Protein AF-A0A3P6B8X6-F1 (afdb_monomer)

Sequence (96 aa):
MIELETPTAIAFNPYGGMMAKISSTATPFPYRAGNLCKIQYDTDWGEDSLTKRYMKLTRKLYRFITPFVSKNPRQSFFNYRDIELRTNFSQNQELC

Secondary structure (DSSP, 8-state):
----S--SEEEEEE--HHHHHS-TTSSS----TT--EEEEEE---S-GGGHHHHHHHHHHHHHHTGGGS--SS----TTS--GGG-----S-----

InterPro domains:
  IPR016169 FAD-binding, type PCMH, subdomain 2 [G3DSA:3.30.465.10] (73-90)

Mean predicted aligned error: 7.19 Å

Nearest PDB structures (foldseek):
  4ud8-assembly1_A  TM=9.196E-01  e=3.407E-06  Arabidopsis thaliana
  2bl5-assembly1_A  TM=3.067E-01  e=1.304E+00  Xenopus laevis
  6ea7-assembly1_F  TM=2.864E-01  e=7.501E+00  Ebola virus
  5fhc-assembly1_J  TM=2.479E-01  e=7.501E+00  Ebola virus - Mayinga, Zaire, 1976
  3csy-assembly1_L  TM=1.946E-01  e=9.818E+00  Ebola virus - Mayinga, Zaire, 1976

Organism: Brassica campestris (NCBI:txid3711)

Structure (mmCIF, N/CA/C/O backbone):
data_AF-A0A3P6B8X6-F1
#
_entry.id   AF-A0A3P6B8X6-F1
#
loop_
_atom_site.group_PDB
_atom_site.id
_atom_site.type_symbol
_atom_site.label_atom_id
_atom_site.label_alt_id
_atom_site.label_comp_id
_atom_site.label_asym_id
_atom_site.label_entity_id
_atom_site.label_seq_id
_atom_site.pdbx_PDB_ins_code
_atom_site.Cartn_x
_atom_site.Cartn_y
_atom_site.Cartn_z
_atom_site.occupancy
_atom_site.B_iso_or_equiv
_atom_site.auth_seq_id
_atom_site.auth_comp_id
_atom_site.auth_asym_id
_atom_site.auth_atom_id
_atom_site.pdbx_PDB_model_num
ATOM 1 N N . MET A 1 1 ? -8.728 -1.500 -20.565 1.00 38.88 1 MET A N 1
ATOM 2 C CA . MET A 1 1 ? -7.758 -2.522 -20.128 1.00 38.88 1 MET A CA 1
ATOM 3 C C . MET A 1 1 ? -6.406 -1.836 -20.050 1.00 38.88 1 MET A C 1
ATOM 5 O O . MET A 1 1 ? -6.022 -1.209 -21.027 1.00 38.88 1 MET A O 1
ATOM 9 N N . ILE A 1 2 ? -5.764 -1.804 -18.882 1.00 46.12 2 ILE A N 1
ATOM 10 C CA . ILE A 1 2 ? -4.398 -1.287 -18.774 1.00 46.12 2 ILE A CA 1
ATOM 11 C C . ILE A 1 2 ? -3.486 -2.507 -18.809 1.00 46.12 2 ILE A C 1
ATOM 13 O O . ILE A 1 2 ? -3.439 -3.254 -17.839 1.00 46.12 2 ILE A O 1
ATOM 17 N N . GLU A 1 3 ? -2.787 -2.702 -19.921 1.00 53.41 3 GLU A N 1
ATOM 18 C CA . GLU A 1 3 ? -1.640 -3.603 -19.975 1.00 53.41 3 GLU A CA 1
ATOM 19 C C . GLU A 1 3 ? -0.473 -2.883 -19.298 1.00 53.41 3 GLU A C 1
ATOM 21 O O . GLU A 1 3 ? 0.085 -1.915 -19.820 1.00 53.41 3 GLU A O 1
ATOM 26 N N . LEU A 1 4 ? -0.182 -3.268 -18.060 1.00 57.47 4 LEU A N 1
ATOM 27 C CA . LEU A 1 4 ? 1.047 -2.879 -17.389 1.00 57.47 4 LEU A CA 1
ATOM 28 C C . LEU A 1 4 ? 1.963 -4.101 -17.393 1.00 57.47 4 LEU A C 1
ATOM 30 O O . LEU A 1 4 ? 1.568 -5.163 -16.928 1.00 57.47 4 LEU A O 1
ATOM 34 N N . GLU A 1 5 ? 3.215 -3.922 -17.801 1.00 66.38 5 GLU A N 1
ATOM 35 C CA . GLU A 1 5 ? 4.310 -4.880 -17.557 1.00 66.38 5 GLU A CA 1
ATOM 36 C C . GLU A 1 5 ? 4.729 -4.910 -16.063 1.00 66.38 5 GLU A C 1
ATOM 38 O O . GLU A 1 5 ? 5.827 -5.324 -15.714 1.00 66.38 5 GLU A O 1
ATOM 43 N N . THR A 1 6 ? 3.868 -4.407 -15.171 1.00 63.84 6 THR A N 1
ATOM 44 C CA . THR A 1 6 ? 4.051 -4.271 -13.721 1.00 63.84 6 THR A CA 1
ATOM 45 C C . THR A 1 6 ? 2.699 -4.386 -13.026 1.00 63.84 6 THR A C 1
ATOM 47 O O . THR A 1 6 ? 1.700 -3.910 -13.569 1.00 63.84 6 THR A O 1
ATOM 50 N N . PRO A 1 7 ? 2.638 -4.860 -11.782 1.00 68.69 7 PRO A N 1
ATOM 51 C CA . PRO A 1 7 ? 3.762 -5.184 -10.905 1.00 68.69 7 PRO A CA 1
ATOM 52 C C . PRO A 1 7 ? 4.228 -6.637 -11.082 1.00 68.69 7 PRO A C 1
ATOM 54 O O . PRO A 1 7 ? 3.462 -7.472 -11.557 1.00 68.69 7 PRO A O 1
ATOM 57 N N . THR A 1 8 ? 5.467 -6.932 -10.674 1.00 76.75 8 THR A N 1
ATOM 58 C CA . THR A 1 8 ? 6.021 -8.298 -10.594 1.00 76.75 8 THR A CA 1
ATOM 59 C C . THR A 1 8 ? 5.125 -9.189 -9.731 1.00 76.75 8 THR A C 1
ATOM 61 O O . THR A 1 8 ? 4.913 -10.356 -10.049 1.00 76.75 8 THR A O 1
ATOM 64 N N . ALA A 1 9 ? 4.531 -8.622 -8.673 1.00 82.75 9 ALA A N 1
ATOM 65 C CA . ALA A 1 9 ? 3.488 -9.273 -7.889 1.00 82.75 9 ALA A CA 1
ATOM 66 C C . ALA A 1 9 ? 2.466 -8.270 -7.323 1.00 82.75 9 ALA A C 1
ATOM 68 O O . ALA A 1 9 ? 2.814 -7.154 -6.925 1.00 82.75 9 ALA A O 1
ATOM 69 N N . ILE A 1 10 ? 1.198 -8.697 -7.226 1.00 90.38 10 ILE A N 1
ATOM 70 C CA . ILE A 1 10 ? 0.180 -8.062 -6.371 1.00 90.38 10 ILE A CA 1
ATOM 71 C C . ILE A 1 10 ? -0.211 -9.050 -5.282 1.00 90.38 10 ILE A C 1
ATOM 73 O O . ILE A 1 10 ? -0.799 -10.091 -5.570 1.00 90.3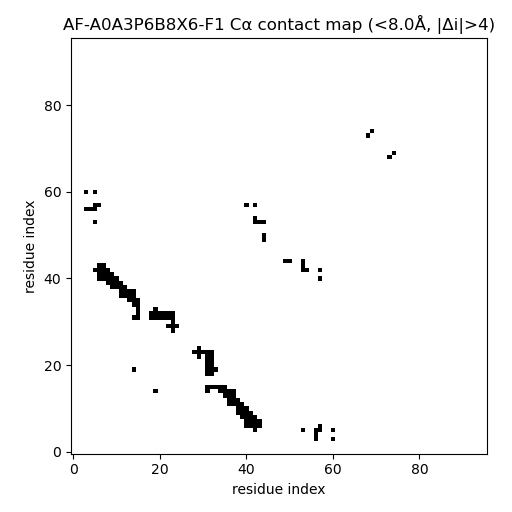8 10 ILE A O 1
ATOM 77 N N . ALA A 1 11 ? 0.074 -8.710 -4.028 1.00 92.94 11 ALA A N 1
ATOM 78 C CA . ALA A 1 11 ? -0.305 -9.526 -2.883 1.00 92.94 11 ALA A CA 1
ATOM 79 C C . ALA A 1 11 ? -1.498 -8.909 -2.146 1.00 92.94 11 ALA A C 1
ATOM 81 O O . ALA A 1 11 ? -1.437 -7.768 -1.678 1.00 92.94 11 ALA A O 1
ATOM 82 N N . PHE A 1 12 ? -2.561 -9.699 -1.989 1.00 95.12 12 PHE A N 1
ATOM 83 C CA . PHE A 1 12 ? -3.729 -9.370 -1.176 1.00 95.12 12 PHE A CA 1
ATOM 84 C C . PHE A 1 12 ? -3.660 -10.150 0.134 1.00 95.12 12 PHE A C 1
ATOM 86 O O . PHE A 1 12 ? -3.748 -11.374 0.145 1.00 95.12 12 PHE A O 1
ATOM 93 N N . ASN A 1 13 ? -3.510 -9.440 1.248 1.00 96.62 13 ASN A N 1
ATOM 94 C CA . ASN A 1 13 ? -3.469 -10.042 2.577 1.00 96.62 13 ASN A CA 1
ATOM 95 C C . ASN A 1 13 ? -4.799 -9.749 3.281 1.00 96.62 13 ASN A C 1
ATOM 97 O O . ASN A 1 13 ? -5.016 -8.585 3.640 1.00 96.62 13 ASN A O 1
ATOM 101 N N . PRO A 1 14 ? -5.700 -10.734 3.450 1.00 97.62 14 PRO A N 1
ATOM 102 C CA . PRO A 1 14 ? -7.019 -10.499 4.025 1.00 97.62 14 PRO A CA 1
ATOM 103 C C . PRO A 1 14 ? -6.920 -10.065 5.489 1.00 97.62 14 PRO A C 1
ATOM 105 O O . PRO A 1 14 ? -6.100 -10.565 6.259 1.00 97.62 14 PRO A O 1
ATOM 108 N N . TYR A 1 15 ? -7.752 -9.095 5.857 1.00 97.88 15 TYR A N 1
ATOM 109 C CA . TYR A 1 15 ? -7.941 -8.618 7.227 1.00 97.88 15 TYR A CA 1
ATOM 110 C C . TYR A 1 15 ? -9.288 -9.147 7.752 1.00 97.88 15 TYR A C 1
ATOM 112 O O . TYR A 1 15 ? -9.983 -9.903 7.077 1.00 97.88 15 TYR A O 1
ATOM 120 N N . GLY A 1 16 ? -9.645 -8.802 8.990 1.00 96.88 16 GLY A N 1
ATOM 121 C CA . GLY A 1 16 ? -10.790 -9.380 9.697 1.00 96.88 16 GLY A CA 1
ATOM 122 C C . GLY A 1 16 ? -10.338 -10.243 10.871 1.00 96.88 16 GLY A C 1
ATOM 123 O O . GLY A 1 16 ? -9.274 -10.004 11.443 1.00 96.88 16 GLY A O 1
ATOM 124 N N . GLY A 1 17 ? -11.145 -11.231 11.265 1.00 97.44 17 GLY A N 1
ATOM 125 C CA . GLY A 1 17 ? -10.810 -12.151 12.359 1.00 97.44 17 GLY A CA 1
ATOM 126 C C . GLY A 1 17 ? -10.327 -11.421 13.619 1.00 97.44 17 GLY A C 1
ATOM 127 O O . GLY A 1 17 ? -10.954 -10.465 14.077 1.00 97.44 17 GLY A O 1
ATOM 128 N N . MET A 1 18 ? -9.178 -11.836 14.160 1.00 97.81 18 MET A N 1
ATOM 129 C CA . MET A 1 18 ? -8.577 -11.180 15.329 1.00 97.81 18 MET A CA 1
ATOM 130 C C . MET A 1 18 ? -8.164 -9.725 15.072 1.00 97.81 18 MET A C 1
ATOM 132 O O . MET A 1 18 ? -8.267 -8.907 15.983 1.00 97.81 18 MET A O 1
ATOM 136 N N . MET A 1 19 ? -7.775 -9.360 13.845 1.00 97.69 19 MET A N 1
ATOM 137 C CA . MET A 1 19 ? -7.402 -7.978 13.514 1.00 97.69 19 MET A CA 1
ATOM 138 C C . MET A 1 19 ? -8.574 -7.004 13.652 1.00 97.69 19 MET A C 1
ATOM 140 O O . MET A 1 19 ? -8.345 -5.844 13.985 1.00 97.69 19 MET A O 1
ATOM 144 N N . ALA A 1 20 ? -9.812 -7.464 13.447 1.00 98.12 20 ALA A N 1
ATOM 145 C CA . ALA A 1 20 ? -11.013 -6.649 13.637 1.00 98.12 20 ALA A CA 1
ATOM 146 C C . ALA A 1 20 ? -11.426 -6.498 15.111 1.00 98.12 20 ALA A C 1
ATOM 148 O O . ALA A 1 20 ? -12.184 -5.590 15.433 1.00 98.12 20 ALA A O 1
ATOM 149 N N . LYS A 1 21 ? -10.932 -7.362 16.009 1.00 98.31 21 LYS A N 1
ATOM 150 C CA . LYS A 1 21 ? -11.251 -7.316 17.448 1.00 98.31 21 LYS A CA 1
ATOM 151 C C . LYS A 1 21 ? -10.322 -6.398 18.249 1.00 98.31 21 LYS A C 1
ATOM 153 O O . LYS A 1 21 ? -10.627 -6.069 19.389 1.00 98.31 21 LYS A O 1
ATOM 158 N N . ILE A 1 22 ? -9.184 -6.004 17.678 1.00 98.38 22 ILE A N 1
ATOM 159 C CA . ILE A 1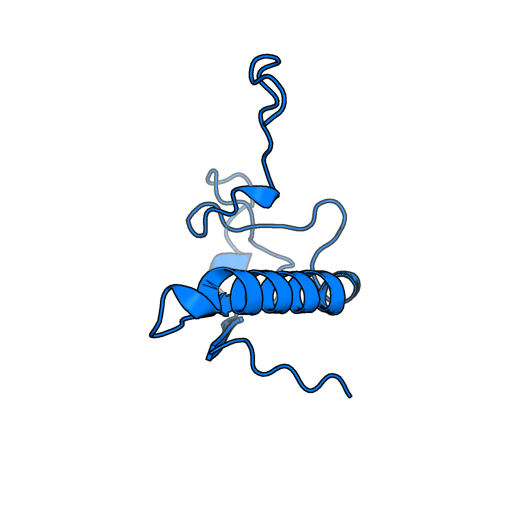 22 ? -8.206 -5.123 18.326 1.00 98.38 22 ILE A CA 1
ATOM 160 C C . ILE A 1 22 ? -8.596 -3.665 18.056 1.00 98.38 22 ILE A C 1
ATOM 162 O O . ILE A 1 22 ? -8.822 -3.298 16.903 1.00 98.38 22 ILE A O 1
ATOM 166 N N . SER A 1 23 ? -8.642 -2.828 19.099 1.00 98.06 23 SER A N 1
ATOM 167 C CA . SER A 1 23 ? -8.887 -1.385 18.942 1.00 98.06 23 SER A CA 1
ATOM 168 C C . SER A 1 23 ? -7.843 -0.744 18.017 1.00 98.06 23 SER A C 1
ATOM 170 O O . SER A 1 23 ? -6.651 -1.046 18.119 1.00 98.06 23 SER A O 1
ATOM 172 N N . SER A 1 24 ? -8.264 0.186 17.153 1.00 97.75 24 SER A N 1
ATOM 173 C CA . SER A 1 24 ? -7.356 0.957 16.285 1.00 97.75 24 SER A CA 1
ATOM 174 C C . SER A 1 24 ? -6.336 1.788 17.068 1.00 97.75 24 SER A C 1
ATOM 176 O O . SER A 1 24 ? -5.298 2.145 16.522 1.00 97.75 24 SER A O 1
ATOM 178 N N . THR A 1 25 ? -6.597 2.055 18.348 1.00 98.25 25 THR A N 1
ATOM 179 C CA . THR A 1 25 ? -5.714 2.815 19.241 1.00 98.25 25 THR A CA 1
ATOM 180 C C . THR A 1 25 ? -4.890 1.942 20.185 1.00 98.25 25 THR A C 1
ATOM 182 O O . THR A 1 25 ? -4.065 2.467 20.924 1.00 98.25 25 THR A O 1
ATOM 185 N N . ALA A 1 26 ? -5.061 0.613 20.166 1.00 98.50 26 ALA A N 1
ATOM 186 C CA . ALA A 1 26 ? -4.323 -0.286 21.060 1.00 98.50 26 ALA A CA 1
ATOM 187 C C . ALA A 1 26 ? -2.805 -0.285 20.795 1.00 98.50 26 ALA A C 1
ATOM 189 O O . ALA A 1 26 ? -2.014 -0.628 21.668 1.00 98.50 26 ALA A O 1
ATOM 190 N N . THR A 1 27 ? -2.399 0.074 19.576 1.00 97.94 27 THR A N 1
ATOM 191 C CA . THR A 1 27 ? -1.003 0.164 19.127 1.00 97.94 27 THR A CA 1
ATOM 192 C C . THR A 1 27 ? -0.882 1.262 18.068 1.00 97.94 27 THR A C 1
ATOM 194 O O . THR A 1 27 ? -1.889 1.549 17.421 1.00 97.94 27 THR A O 1
ATOM 197 N N . PRO A 1 28 ? 0.327 1.761 17.748 1.00 97.94 28 PRO A N 1
ATOM 198 C CA . PRO A 1 28 ? 0.530 2.696 16.635 1.00 97.94 28 PRO A CA 1
ATOM 199 C C . PRO A 1 28 ? 0.113 2.180 15.247 1.00 97.94 28 PRO A C 1
ATOM 201 O O . PRO A 1 28 ? 0.068 2.967 14.311 1.00 97.94 28 PRO A O 1
ATOM 204 N N . PHE A 1 29 ? -0.164 0.879 15.085 1.00 97.62 29 PHE A N 1
ATOM 205 C CA . PHE A 1 29 ? -0.713 0.300 13.858 1.00 97.62 29 PHE A CA 1
ATOM 206 C C . PHE A 1 29 ? -2.259 0.347 13.878 1.00 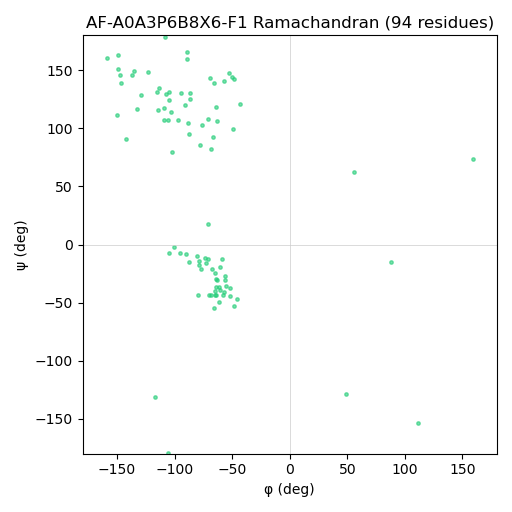97.62 29 PHE A C 1
ATOM 208 O O . PHE A 1 29 ? -2.877 -0.481 14.566 1.00 97.62 29 PHE A O 1
ATOM 215 N N . PRO A 1 30 ? -2.903 1.267 13.124 1.00 97.12 30 PRO A N 1
ATOM 216 C CA . PRO A 1 30 ? -4.318 1.579 13.316 1.00 97.12 30 PRO A CA 1
ATOM 217 C C . PRO A 1 30 ? -5.258 0.804 12.382 1.00 97.12 30 PRO A C 1
ATOM 219 O O . PRO A 1 30 ? -6.477 0.877 12.535 1.00 97.12 30 PRO A O 1
ATOM 222 N N . TYR A 1 31 ? -4.725 0.057 11.409 1.00 97.44 31 TYR A N 1
ATOM 223 C CA . TYR A 1 31 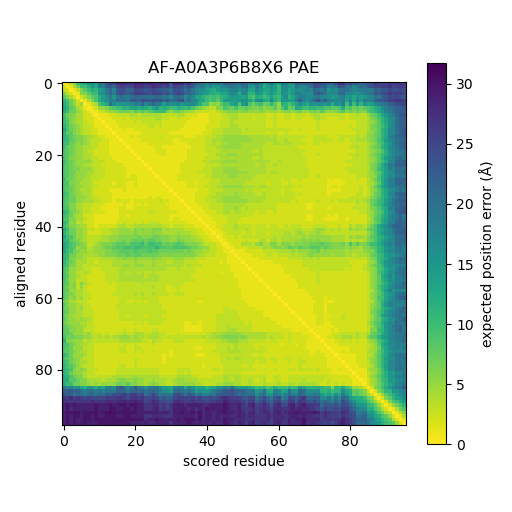? -5.522 -0.616 10.379 1.00 97.44 31 TYR A CA 1
ATOM 224 C C . TYR A 1 31 ? -6.159 -1.895 10.934 1.00 97.44 31 TYR A C 1
ATOM 226 O O . TYR A 1 31 ? -5.597 -2.987 10.860 1.00 97.44 31 TYR A O 1
ATOM 234 N N . ARG A 1 32 ? -7.324 -1.735 11.565 1.00 97.69 32 ARG A N 1
ATOM 235 C CA . ARG A 1 32 ? -8.072 -2.794 12.259 1.00 97.69 32 ARG A CA 1
ATOM 236 C C . ARG A 1 32 ? -9.434 -3.010 11.590 1.00 97.69 32 ARG A C 1
ATOM 238 O O . ARG A 1 32 ? -9.486 -3.150 10.367 1.00 97.69 32 ARG A O 1
ATOM 245 N N . ALA A 1 33 ? -10.519 -3.045 12.367 1.00 97.94 33 ALA A N 1
ATOM 246 C CA . ALA A 1 33 ? -11.887 -3.200 11.873 1.00 97.94 33 ALA A CA 1
ATOM 247 C C . ALA A 1 33 ? -12.207 -2.248 10.701 1.00 97.94 33 ALA A C 1
ATOM 249 O O . ALA A 1 33 ? -11.743 -1.110 10.668 1.00 97.94 33 ALA A O 1
ATOM 250 N N . GLY A 1 34 ? -12.985 -2.734 9.731 1.00 96.25 34 GLY A N 1
ATOM 251 C CA . GLY A 1 34 ? -13.347 -1.996 8.513 1.00 96.25 34 GLY A CA 1
ATOM 252 C C . GLY A 1 34 ? -12.365 -2.148 7.343 1.00 96.25 34 GLY A C 1
ATOM 253 O O . GLY A 1 34 ? -12.740 -1.870 6.208 1.00 96.25 34 GLY A O 1
ATOM 254 N N . ASN A 1 35 ? -11.144 -2.644 7.571 1.00 97.38 35 ASN A N 1
ATOM 255 C CA . ASN A 1 35 ? -10.207 -2.966 6.490 1.00 97.38 35 ASN A CA 1
ATOM 256 C C . ASN A 1 35 ? -10.449 -4.386 5.965 1.00 97.38 35 ASN A C 1
ATOM 258 O O . ASN A 1 35 ? -10.404 -5.339 6.740 1.00 97.38 35 ASN A O 1
ATOM 262 N N . LEU A 1 36 ? -10.667 -4.530 4.652 1.00 97.38 36 LEU A N 1
ATOM 263 C CA . LEU A 1 36 ? -10.881 -5.834 4.004 1.00 97.38 36 LEU A CA 1
ATOM 264 C C . LEU A 1 36 ? -9.569 -6.582 3.756 1.00 97.38 36 LEU A C 1
ATOM 266 O O . LEU A 1 36 ? -9.473 -7.784 3.987 1.00 97.38 36 LEU A O 1
ATOM 270 N N . CYS A 1 37 ? -8.550 -5.875 3.275 1.00 97.12 37 CYS A N 1
ATOM 271 C CA . CYS A 1 37 ? -7.230 -6.435 3.025 1.00 97.12 37 CYS A CA 1
ATOM 272 C C . CYS A 1 37 ? -6.164 -5.335 2.977 1.00 97.12 37 CYS A C 1
ATOM 274 O O . CYS A 1 37 ? 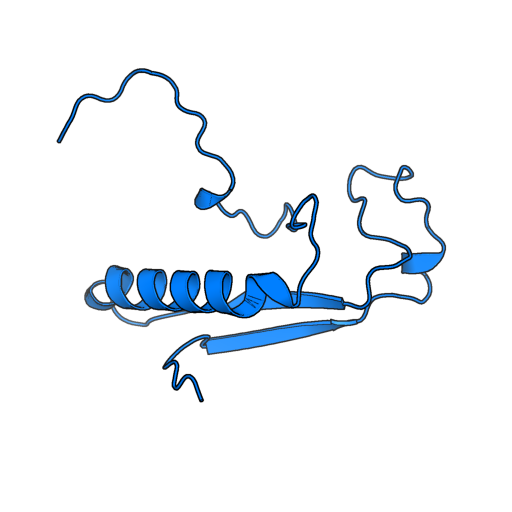-6.465 -4.164 2.739 1.00 97.12 37 CYS A O 1
ATOM 276 N N . LYS A 1 38 ? -4.904 -5.735 3.158 1.00 97.06 38 LYS A N 1
ATOM 277 C CA . LYS A 1 38 ? -3.732 -4.944 2.771 1.00 97.06 38 LYS A CA 1
ATOM 278 C C . LYS A 1 38 ? -3.283 -5.391 1.382 1.00 97.06 38 LYS A C 1
ATOM 280 O O . LYS A 1 38 ? -3.074 -6.586 1.170 1.00 97.06 38 LYS A O 1
ATOM 285 N N . ILE A 1 39 ? -3.074 -4.433 0.486 1.00 96.38 39 ILE A N 1
ATOM 286 C CA . ILE A 1 39 ? -2.589 -4.672 -0.876 1.00 96.38 39 ILE A CA 1
ATOM 287 C C . ILE A 1 39 ? -1.138 -4.194 -0.969 1.00 96.38 39 ILE A C 1
ATOM 289 O O . ILE A 1 39 ? -0.840 -3.063 -0.587 1.00 96.38 39 ILE A O 1
ATOM 293 N N . GLN A 1 40 ? -0.250 -5.046 -1.473 1.00 94.75 40 GLN A N 1
ATOM 294 C CA . GLN A 1 40 ? 1.117 -4.687 -1.852 1.00 94.75 40 GLN A CA 1
ATOM 295 C C . GLN A 1 40 ? 1.267 -4.861 -3.362 1.00 94.75 40 GLN A C 1
ATOM 297 O O . GLN A 1 40 ? 0.900 -5.905 -3.896 1.00 94.75 40 GLN A O 1
ATOM 302 N N . TYR A 1 41 ? 1.807 -3.848 -4.032 1.00 90.88 41 TYR A N 1
ATOM 303 C CA . TYR A 1 41 ? 2.268 -3.916 -5.416 1.00 90.88 41 TYR A CA 1
ATOM 304 C C . TYR A 1 41 ? 3.791 -3.853 -5.385 1.00 90.88 41 TYR A C 1
ATOM 306 O O . TYR A 1 41 ? 4.351 -2.867 -4.909 1.00 90.88 41 TYR A O 1
ATOM 314 N N . ASP A 1 42 ? 4.436 -4.914 -5.855 1.00 87.19 42 ASP A N 1
ATOM 315 C CA . ASP A 1 42 ? 5.889 -5.045 -5.846 1.00 87.19 42 ASP A CA 1
ATOM 316 C C . ASP A 1 42 ? 6.438 -5.047 -7.269 1.00 87.19 42 ASP A C 1
ATOM 318 O O . ASP A 1 42 ? 5.878 -5.672 -8.166 1.00 87.19 42 ASP A O 1
ATOM 322 N N . THR A 1 43 ? 7.495 -4.287 -7.509 1.00 88.94 43 THR A N 1
ATOM 323 C CA . THR A 1 43 ? 8.095 -4.147 -8.834 1.00 88.94 43 THR A CA 1
ATOM 324 C C . THR A 1 43 ? 9.591 -4.304 -8.692 1.00 88.94 43 THR A C 1
ATOM 326 O O . THR A 1 43 ?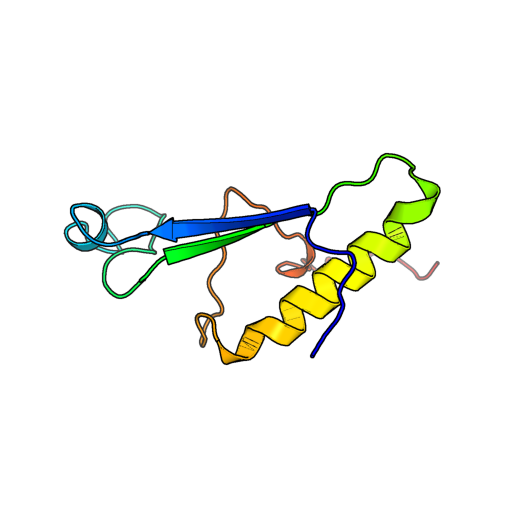 10.235 -3.484 -8.048 1.00 88.94 43 THR A O 1
ATOM 329 N N . ASP A 1 44 ? 10.106 -5.343 -9.331 1.00 87.06 44 ASP A N 1
ATOM 330 C CA . ASP A 1 44 ? 11.514 -5.711 -9.330 1.00 87.06 44 ASP A CA 1
ATOM 331 C C . ASP A 1 44 ? 12.025 -5.762 -10.775 1.00 87.06 44 ASP A C 1
ATOM 333 O O . ASP A 1 44 ? 11.264 -6.059 -11.703 1.00 87.06 44 ASP A O 1
ATOM 337 N N . TRP A 1 45 ? 13.296 -5.437 -10.974 1.00 89.19 45 TRP A N 1
ATOM 338 C CA . TRP A 1 45 ? 13.943 -5.400 -12.278 1.00 89.19 45 TRP A CA 1
ATOM 339 C C . TRP A 1 45 ? 15.411 -5.808 -12.165 1.00 89.19 45 TRP A C 1
ATOM 341 O O . TRP A 1 45 ? 16.123 -5.390 -11.260 1.00 89.19 45 TRP A O 1
ATOM 351 N N . GLY A 1 46 ? 15.884 -6.606 -13.125 1.00 88.69 46 GLY A N 1
ATOM 352 C CA . GLY A 1 46 ? 17.251 -7.140 -13.099 1.00 88.69 46 GLY A CA 1
ATOM 353 C C . GLY A 1 46 ? 18.344 -6.166 -13.552 1.00 88.69 46 GLY A C 1
ATOM 354 O O . GLY A 1 46 ? 19.518 -6.442 -13.335 1.00 88.69 46 GLY A O 1
ATOM 355 N N . GLU A 1 47 ? 17.986 -5.046 -14.190 1.00 93.12 47 GLU A N 1
ATOM 356 C CA . GLU A 1 47 ? 18.944 -4.086 -14.756 1.00 93.12 47 GLU A CA 1
ATOM 357 C C . GLU A 1 47 ? 18.658 -2.648 -14.313 1.00 93.12 47 GLU A C 1
ATOM 359 O O . GLU A 1 47 ? 17.562 -2.126 -14.537 1.00 93.12 47 GLU A O 1
ATOM 364 N N . ASP A 1 48 ? 19.674 -1.955 -13.794 1.00 94.25 48 ASP A N 1
ATOM 365 C CA . ASP A 1 48 ? 19.570 -0.568 -13.314 1.00 94.25 48 ASP A CA 1
ATOM 366 C C . ASP A 1 48 ? 19.047 0.413 -14.374 1.00 94.25 48 ASP A C 1
ATOM 368 O O . ASP A 1 48 ? 18.346 1.379 -14.045 1.00 94.25 48 ASP A O 1
ATOM 372 N N . SER A 1 49 ? 19.328 0.143 -15.654 1.00 95.31 49 SER A N 1
ATOM 373 C CA . SER A 1 49 ? 18.853 0.923 -16.807 1.00 95.31 49 SER A CA 1
ATOM 374 C C . SER A 1 49 ? 17.318 1.041 -16.848 1.00 95.31 49 SER A C 1
ATOM 376 O O . SER A 1 49 ? 16.774 2.039 -17.332 1.00 95.31 49 SER A O 1
ATOM 378 N N . LEU A 1 50 ? 16.606 0.062 -16.279 1.00 92.25 50 LEU A N 1
ATOM 379 C CA . LEU A 1 50 ? 15.149 -0.026 -16.281 1.00 92.25 50 LEU A CA 1
ATOM 380 C C . LEU A 1 50 ? 14.496 0.669 -15.077 1.00 92.25 50 LEU A C 1
ATOM 382 O O . LEU A 1 50 ? 13.277 0.862 -15.084 1.00 92.25 50 LEU A O 1
ATOM 386 N N . THR A 1 51 ? 15.276 1.130 -14.094 1.00 92.38 51 THR A N 1
ATOM 387 C CA . THR A 1 51 ? 14.784 1.762 -12.853 1.00 92.38 51 THR A CA 1
ATOM 388 C C . THR A 1 51 ? 13.734 2.840 -13.126 1.00 92.38 51 THR A C 1
ATOM 390 O O . THR A 1 51 ? 12.610 2.790 -12.623 1.00 92.38 51 THR A O 1
ATOM 393 N N . LYS A 1 52 ? 14.049 3.810 -13.998 1.00 93.19 52 LYS A N 1
ATOM 394 C CA . LYS A 1 52 ? 13.135 4.923 -14.317 1.00 93.19 52 LYS A CA 1
ATOM 395 C C . LYS A 1 52 ? 11.824 4.439 -14.948 1.00 93.19 52 LYS A C 1
ATOM 397 O O . LYS A 1 52 ? 10.766 5.011 -14.669 1.00 93.19 52 LYS A O 1
ATOM 402 N N . ARG A 1 53 ? 11.881 3.399 -15.789 1.00 90.88 53 ARG A N 1
ATOM 403 C CA . ARG A 1 53 ? 10.707 2.794 -16.439 1.00 90.88 53 ARG A CA 1
ATOM 404 C C . ARG A 1 53 ? 9.813 2.143 -15.391 1.00 90.88 53 ARG A C 1
ATOM 406 O O . ARG A 1 53 ? 8.641 2.509 -15.302 1.00 90.88 53 ARG A O 1
ATOM 413 N N . TYR A 1 54 ? 10.363 1.250 -14.574 1.00 90.50 54 TYR A N 1
ATOM 414 C CA . TYR A 1 54 ? 9.593 0.503 -13.584 1.00 90.50 54 TYR A CA 1
ATOM 415 C C . TYR A 1 54 ? 9.005 1.410 -12.504 1.00 90.50 54 TYR A C 1
ATOM 417 O O . TYR A 1 54 ? 7.799 1.358 -12.278 1.00 90.50 54 TYR A O 1
ATOM 425 N N . MET A 1 55 ? 9.771 2.371 -11.973 1.00 91.00 55 MET A N 1
ATOM 426 C CA . MET A 1 55 ? 9.222 3.380 -11.056 1.00 91.00 55 MET A CA 1
ATOM 427 C C . MET A 1 55 ? 8.049 4.163 -11.678 1.00 91.00 55 MET A C 1
ATOM 429 O O . MET A 1 55 ? 7.047 4.437 -11.015 1.00 91.00 55 MET A O 1
ATOM 433 N N . LYS A 1 56 ? 8.130 4.542 -12.965 1.00 91.06 56 LYS A N 1
ATOM 434 C CA . LYS A 1 56 ? 7.034 5.243 -13.663 1.00 91.06 56 LYS A CA 1
ATOM 435 C C . LYS A 1 56 ? 5.784 4.365 -13.786 1.00 91.06 56 LYS A C 1
ATOM 437 O O . LYS A 1 56 ? 4.673 4.883 -13.631 1.00 91.06 56 LYS A O 1
ATOM 442 N N . LEU A 1 57 ? 5.951 3.074 -14.060 1.00 90.69 57 LEU A N 1
ATOM 443 C CA . LEU A 1 57 ? 4.848 2.122 -14.175 1.00 90.69 57 LEU A CA 1
ATOM 444 C C . LEU A 1 57 ? 4.198 1.840 -12.811 1.00 90.69 57 LEU A C 1
ATOM 446 O O . LEU A 1 57 ? 2.976 1.955 -12.706 1.00 90.69 57 LEU A O 1
ATOM 450 N N . THR A 1 58 ? 4.981 1.638 -11.745 1.00 91.06 58 THR A N 1
ATOM 451 C CA . THR A 1 58 ? 4.470 1.485 -10.370 1.00 91.06 58 THR A CA 1
ATOM 452 C C . THR A 1 58 ? 3.660 2.707 -9.936 1.00 91.06 58 THR A C 1
ATOM 454 O O . THR A 1 58 ? 2.548 2.564 -9.431 1.00 91.06 58 THR A O 1
ATOM 457 N N . ARG A 1 59 ? 4.127 3.930 -10.228 1.00 92.00 59 ARG A N 1
ATOM 458 C CA . ARG A 1 59 ? 3.349 5.161 -9.974 1.00 92.00 59 ARG A CA 1
ATOM 459 C C . ARG A 1 59 ? 2.066 5.234 -10.804 1.00 92.00 59 ARG A C 1
ATOM 461 O O . ARG A 1 59 ? 1.048 5.738 -10.329 1.00 92.00 59 ARG A O 1
ATOM 468 N N . LYS A 1 60 ? 2.087 4.763 -12.058 1.00 92.12 60 LYS A N 1
ATOM 469 C CA . LYS A 1 60 ? 0.888 4.708 -12.913 1.00 92.12 60 LYS A CA 1
ATOM 470 C C . LYS A 1 60 ? -0.146 3.747 -12.327 1.00 92.12 60 LYS A C 1
ATOM 472 O O . LYS A 1 60 ? -1.313 4.125 -12.244 1.00 92.12 60 LYS A O 1
ATOM 477 N N . LEU A 1 61 ? 0.281 2.573 -11.862 1.00 91.44 61 LEU A N 1
ATOM 478 C CA . LEU A 1 61 ? -0.569 1.629 -11.140 1.00 91.44 61 LEU A CA 1
ATOM 479 C C . LEU A 1 61 ? -1.105 2.240 -9.839 1.00 91.44 61 LEU A C 1
ATOM 481 O O . LEU A 1 61 ? -2.314 2.235 -9.626 1.00 91.44 61 LEU A O 1
ATOM 485 N N . TYR A 1 62 ? -0.237 2.837 -9.015 1.00 92.38 62 TYR A N 1
ATOM 486 C CA . TYR A 1 62 ? -0.613 3.510 -7.768 1.00 92.38 62 TYR A CA 1
ATOM 487 C C . TYR A 1 62 ? -1.729 4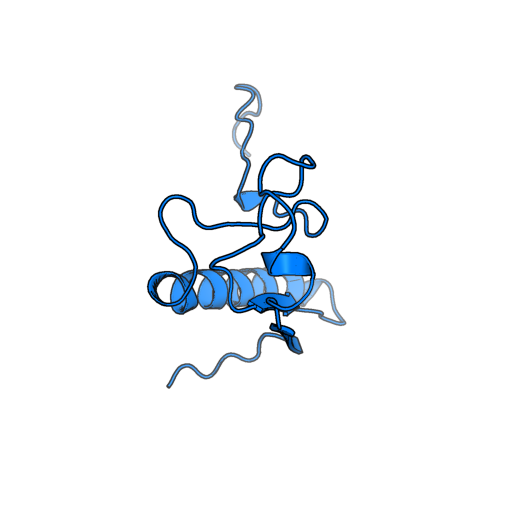.538 -7.987 1.00 92.38 62 TYR A C 1
ATOM 489 O O . TYR A 1 62 ? -2.694 4.574 -7.218 1.00 92.38 62 TYR A O 1
ATOM 497 N N . ARG A 1 63 ? -1.620 5.354 -9.048 1.00 93.12 63 ARG A N 1
ATOM 498 C CA . ARG A 1 63 ? -2.650 6.327 -9.441 1.00 93.12 63 ARG A CA 1
ATOM 499 C C . ARG A 1 63 ? -3.919 5.650 -9.946 1.00 93.12 63 ARG A C 1
ATOM 501 O O . ARG A 1 63 ? -5.002 6.058 -9.540 1.00 93.12 63 ARG A O 1
ATOM 508 N N . PHE A 1 64 ? -3.795 4.618 -10.777 1.00 92.25 64 PHE A N 1
ATOM 509 C CA . PHE A 1 64 ? -4.936 3.886 -11.324 1.00 92.25 64 PHE A CA 1
ATOM 510 C C . PHE A 1 64 ? -5.801 3.235 -10.238 1.00 92.25 64 PHE A C 1
ATOM 512 O O . PHE A 1 64 ? -7.022 3.278 -10.338 1.00 92.25 64 PHE A O 1
ATOM 519 N N . ILE A 1 65 ? -5.192 2.687 -9.180 1.00 92.50 65 ILE A N 1
ATOM 520 C CA . ILE A 1 65 ? -5.936 2.018 -8.101 1.00 92.50 65 ILE A CA 1
ATOM 521 C C . ILE A 1 65 ? -6.548 2.982 -7.074 1.00 92.50 65 ILE A C 1
ATOM 523 O O . ILE A 1 65 ? -7.342 2.557 -6.240 1.00 92.50 65 ILE A O 1
ATOM 527 N N . THR A 1 66 ? -6.198 4.273 -7.125 1.00 95.56 66 THR A N 1
ATOM 528 C CA . THR A 1 66 ? -6.650 5.302 -6.169 1.00 95.56 66 THR A CA 1
ATOM 529 C C . THR A 1 66 ? -8.153 5.275 -5.858 1.00 95.56 66 THR A C 1
ATOM 531 O O . THR A 1 66 ? -8.482 5.324 -4.675 1.00 95.56 66 THR A O 1
ATOM 534 N N . PRO A 1 67 ? -9.082 5.183 -6.834 1.00 96.88 67 PRO A N 1
ATOM 535 C CA . PRO A 1 67 ? -10.514 5.206 -6.527 1.00 96.88 67 PRO A CA 1
ATOM 536 C C . PRO A 1 67 ? -11.033 3.936 -5.831 1.00 96.88 67 PRO A C 1
ATOM 538 O O . PRO A 1 67 ? -12.156 3.950 -5.334 1.00 96.88 67 PRO A O 1
ATOM 541 N N . PHE A 1 68 ? -10.249 2.854 -5.787 1.00 95.75 68 PHE A N 1
ATOM 542 C CA . PHE A 1 68 ? -10.674 1.549 -5.264 1.00 95.75 68 PHE A CA 1
ATOM 543 C C . PHE A 1 68 ? -10.104 1.220 -3.879 1.00 95.75 68 PHE A C 1
ATOM 545 O O . PHE A 1 68 ? -10.469 0.206 -3.288 1.00 95.75 68 PHE A O 1
ATOM 552 N N . VAL A 1 69 ? -9.194 2.047 -3.361 1.00 96.75 69 VAL A N 1
ATOM 553 C CA . VAL A 1 69 ? -8.543 1.843 -2.060 1.00 96.75 69 VAL A CA 1
ATOM 554 C C . VAL A 1 69 ? -9.045 2.856 -1.029 1.00 96.75 69 VAL A C 1
ATOM 556 O O . VAL A 1 69 ? -9.883 3.708 -1.322 1.00 96.75 69 VAL A O 1
ATOM 559 N N . SER A 1 70 ? -8.553 2.749 0.208 1.00 96.88 70 SER A N 1
ATOM 560 C CA . SER A 1 70 ? -8.875 3.702 1.276 1.00 96.88 70 SER A CA 1
ATOM 561 C C . SER A 1 70 ? -8.665 5.159 0.837 1.00 96.88 70 SER A C 1
ATOM 563 O O . SER A 1 70 ? -7.744 5.487 0.085 1.00 96.88 70 SER A O 1
ATOM 565 N N . LYS A 1 71 ? -9.539 6.040 1.329 1.00 95.88 71 LYS A N 1
ATOM 566 C CA . LYS A 1 71 ? -9.534 7.479 1.057 1.00 95.88 71 LYS A CA 1
ATOM 567 C C . LYS A 1 71 ? -9.754 8.246 2.357 1.00 95.88 71 LYS A C 1
ATOM 569 O O . LYS A 1 71 ? -10.468 7.767 3.232 1.00 95.88 71 LYS A O 1
ATOM 574 N N . ASN A 1 72 ? -9.184 9.447 2.439 1.00 92.62 72 ASN A N 1
ATOM 575 C CA . ASN A 1 72 ? -9.316 10.376 3.569 1.00 92.62 72 ASN A CA 1
ATOM 576 C C . ASN A 1 72 ? -8.903 9.799 4.946 1.00 92.62 72 ASN A C 1
ATOM 578 O O . ASN A 1 72 ? -9.733 9.754 5.853 1.00 92.62 72 ASN A O 1
ATOM 582 N N . PRO A 1 73 ? -7.628 9.405 5.146 1.00 94.12 73 PRO A N 1
ATOM 583 C CA . PRO A 1 73 ? -6.512 9.423 4.195 1.00 94.12 73 PRO A CA 1
ATOM 584 C C . PRO A 1 73 ? -6.404 8.123 3.381 1.00 94.12 73 PRO A C 1
ATOM 586 O O . PRO A 1 73 ? -6.984 7.096 3.735 1.00 94.12 73 PRO A O 1
ATOM 589 N N . ARG A 1 74 ? -5.612 8.148 2.301 1.00 96.06 74 ARG A N 1
ATOM 590 C CA . ARG A 1 74 ? -5.148 6.911 1.662 1.00 96.06 74 ARG A CA 1
ATOM 591 C C . ARG A 1 74 ? -4.124 6.249 2.578 1.00 96.06 74 ARG A C 1
ATOM 593 O O . ARG A 1 74 ? -3.021 6.756 2.753 1.00 96.06 74 ARG A O 1
ATOM 600 N N . GLN A 1 75 ? -4.525 5.148 3.197 1.00 95.50 75 GLN A N 1
ATOM 601 C CA . GLN A 1 75 ? -3.748 4.451 4.214 1.00 95.50 75 GLN A CA 1
ATOM 602 C C . GLN A 1 75 ? -2.510 3.780 3.612 1.00 95.50 75 GLN A C 1
ATOM 604 O O . GLN A 1 75 ? -2.554 3.238 2.506 1.00 95.50 75 GLN A O 1
ATOM 609 N N . SER A 1 76 ? -1.410 3.792 4.365 1.00 95.06 76 SER A N 1
ATOM 610 C CA . SER A 1 76 ? -0.127 3.201 3.978 1.00 95.06 76 SER A CA 1
ATOM 611 C C . SER A 1 76 ? 0.502 2.442 5.142 1.00 95.06 76 SER A C 1
ATOM 613 O O . SER A 1 76 ? 0.362 2.811 6.307 1.00 95.06 76 SER A O 1
ATOM 615 N N . PHE A 1 77 ? 1.200 1.346 4.861 1.00 95.81 77 PHE A N 1
ATOM 616 C CA . PHE A 1 77 ? 1.809 0.543 5.914 1.00 95.81 77 PHE A CA 1
ATOM 617 C C . PHE A 1 77 ? 3.236 1.009 6.197 1.00 95.81 77 PHE A C 1
ATOM 619 O O . PHE A 1 77 ? 4.079 0.929 5.316 1.00 95.81 77 PHE A O 1
ATOM 626 N N . PHE A 1 78 ? 3.523 1.428 7.433 1.00 94.06 78 PHE A N 1
ATOM 627 C CA . PHE A 1 78 ? 4.824 1.996 7.816 1.00 94.06 78 PHE A CA 1
ATOM 628 C C . PHE A 1 78 ? 6.043 1.139 7.424 1.00 94.06 78 PHE A C 1
ATOM 630 O O . PHE A 1 78 ? 7.068 1.683 7.018 1.00 94.06 78 PHE A O 1
ATOM 637 N N . ASN A 1 79 ? 5.938 -0.192 7.504 1.00 95.62 79 ASN A N 1
ATOM 638 C CA . ASN A 1 79 ? 7.046 -1.089 7.151 1.00 95.62 79 ASN A CA 1
ATOM 639 C C . ASN A 1 79 ? 7.307 -1.162 5.636 1.00 95.62 79 ASN A C 1
ATOM 641 O O . ASN A 1 79 ? 8.375 -1.610 5.233 1.00 95.62 79 ASN A O 1
ATOM 645 N N . TYR A 1 80 ? 6.371 -0.705 4.803 1.00 94.00 80 TYR A N 1
ATOM 646 C CA . TYR A 1 80 ? 6.569 -0.490 3.370 1.00 94.00 80 TYR A CA 1
ATOM 647 C C . TYR A 1 80 ? 6.754 1.004 3.145 1.00 94.00 80 TYR A C 1
ATOM 649 O O . TYR A 1 80 ? 5.816 1.735 2.827 1.00 94.00 80 TYR A O 1
ATOM 657 N N . ARG A 1 81 ? 7.976 1.468 3.415 1.00 92.44 81 ARG A N 1
ATOM 658 C CA . ARG A 1 81 ? 8.303 2.890 3.364 1.00 92.44 81 ARG A CA 1
ATOM 659 C C . ARG A 1 81 ? 8.158 3.408 1.941 1.00 92.44 81 ARG A C 1
ATOM 661 O O . ARG A 1 81 ? 8.893 3.002 1.051 1.00 92.44 81 ARG A O 1
ATOM 668 N N . ASP A 1 82 ? 7.246 4.351 1.776 1.00 92.56 82 ASP A N 1
ATOM 669 C CA . ASP A 1 82 ? 7.063 5.099 0.544 1.00 92.56 82 ASP A CA 1
ATOM 670 C C . ASP A 1 82 ? 7.550 6.533 0.774 1.00 92.56 82 ASP A C 1
ATOM 672 O O . ASP A 1 82 ? 6.929 7.311 1.504 1.00 92.56 82 ASP A O 1
ATOM 676 N N . ILE A 1 83 ? 8.706 6.858 0.192 1.00 91.06 83 ILE A N 1
ATOM 677 C CA . ILE A 1 83 ? 9.316 8.190 0.292 1.00 91.06 83 ILE A CA 1
ATOM 678 C C . ILE A 1 83 ? 8.489 9.258 -0.436 1.00 91.06 83 ILE A C 1
ATOM 680 O O . ILE A 1 83 ? 8.593 10.434 -0.104 1.00 91.06 83 ILE A O 1
ATOM 684 N N . GLU A 1 84 ? 7.625 8.872 -1.380 1.00 88.69 84 GLU A N 1
ATOM 685 C CA . GLU A 1 84 ? 6.781 9.809 -2.129 1.00 88.69 84 GLU A CA 1
ATOM 686 C C . GLU A 1 84 ? 5.583 10.289 -1.306 1.00 88.69 84 GLU A C 1
ATOM 688 O O . GLU A 1 84 ? 5.055 11.369 -1.560 1.00 88.69 84 GLU A O 1
ATOM 693 N N . LEU A 1 85 ? 5.190 9.541 -0.268 1.00 86.44 85 LEU A N 1
ATOM 694 C CA . LEU A 1 8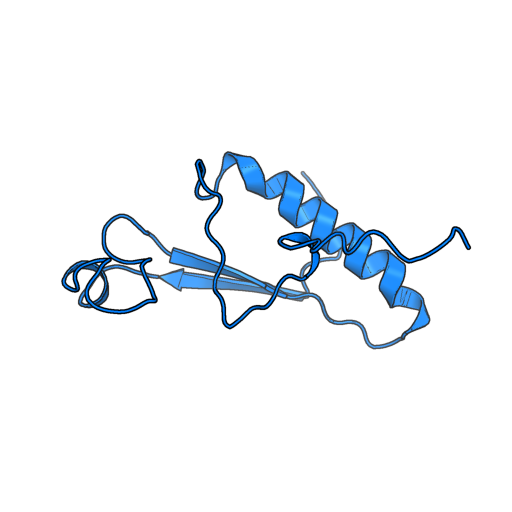5 ? 4.183 9.982 0.704 1.00 86.44 85 LEU A CA 1
ATOM 695 C C . LEU A 1 85 ? 4.714 11.045 1.671 1.00 86.44 85 LEU A C 1
ATOM 697 O O . LEU A 1 85 ? 3.932 11.639 2.415 1.00 86.44 85 LEU A O 1
ATOM 701 N N . ARG A 1 86 ? 6.033 11.272 1.700 1.00 69.25 86 ARG A N 1
ATOM 702 C CA . ARG A 1 86 ? 6.671 12.189 2.638 1.00 69.25 86 ARG A CA 1
ATOM 703 C C . ARG A 1 86 ? 7.817 12.953 1.984 1.00 69.25 86 ARG A C 1
ATOM 705 O O . ARG A 1 86 ? 8.978 12.584 2.106 1.00 69.25 86 ARG A O 1
ATOM 712 N N . THR A 1 87 ? 7.511 14.114 1.425 1.00 53.50 87 THR A N 1
ATOM 713 C CA . THR A 1 87 ? 8.509 15.169 1.237 1.00 53.50 87 THR A CA 1
ATOM 714 C C . THR A 1 87 ? 8.554 16.023 2.499 1.00 53.50 87 THR A C 1
ATOM 716 O O . THR A 1 87 ? 7.769 16.957 2.659 1.00 53.50 87 THR A O 1
ATOM 719 N N . ASN A 1 88 ? 9.481 15.724 3.413 1.00 53.03 88 ASN A N 1
ATOM 720 C CA . ASN A 1 88 ? 9.979 16.780 4.287 1.00 53.03 88 ASN A CA 1
ATOM 721 C C . ASN A 1 88 ? 10.736 17.747 3.366 1.00 53.03 88 ASN A C 1
ATOM 723 O O . ASN A 1 88 ? 11.905 17.518 3.077 1.00 53.03 88 ASN A O 1
ATOM 727 N N . PHE A 1 89 ? 10.074 18.788 2.859 1.00 53.25 89 PHE A N 1
ATOM 728 C CA . PHE A 1 89 ? 10.777 19.923 2.272 1.00 53.25 89 PHE A CA 1
ATOM 729 C C . PHE A 1 89 ? 11.503 20.642 3.411 1.00 53.25 89 PHE A C 1
ATOM 731 O O . PHE A 1 89 ? 11.009 21.619 3.967 1.00 53.25 89 PHE A O 1
ATOM 738 N N . SER A 1 90 ? 12.681 20.154 3.793 1.00 45.28 90 SER A N 1
ATOM 739 C CA . SER A 1 90 ? 13.701 21.080 4.257 1.00 45.28 90 SER A CA 1
ATOM 740 C C . SER A 1 90 ? 14.004 21.967 3.055 1.00 45.28 90 SER A C 1
ATOM 742 O O . SER A 1 90 ? 14.580 21.500 2.074 1.00 45.28 90 SER A O 1
ATOM 744 N N . GLN A 1 91 ? 13.529 23.213 3.093 1.00 43.00 91 GLN A N 1
ATOM 745 C CA . GLN A 1 91 ? 14.057 24.287 2.258 1.00 43.00 91 GLN A CA 1
ATOM 746 C C . GLN A 1 91 ? 15.577 24.257 2.424 1.00 43.00 91 GLN A C 1
ATOM 748 O O . GLN A 1 91 ? 16.053 24.622 3.491 1.00 43.00 91 GLN A O 1
ATOM 753 N N . ASN A 1 92 ? 16.271 23.651 1.460 1.00 41.94 92 ASN A N 1
ATOM 754 C CA . ASN A 1 92 ? 17.706 23.710 1.168 1.00 41.94 92 ASN A CA 1
ATOM 755 C C . ASN A 1 92 ? 18.077 22.486 0.327 1.00 41.94 92 ASN A C 1
ATOM 757 O O . ASN A 1 92 ? 18.718 21.549 0.799 1.00 41.94 92 ASN A O 1
ATOM 761 N N . GLN A 1 93 ? 17.680 22.508 -0.940 1.00 38.12 93 GLN A N 1
ATOM 762 C CA . GLN A 1 93 ? 18.559 21.998 -1.980 1.00 38.12 93 GLN A CA 1
ATOM 763 C C . GLN A 1 93 ? 18.260 22.765 -3.260 1.00 38.12 93 GLN A C 1
ATOM 765 O O . GLN A 1 93 ? 17.152 22.721 -3.793 1.00 38.12 93 GLN A O 1
ATOM 770 N N . GLU A 1 94 ? 19.248 23.569 -3.641 1.00 40.16 94 GLU A N 1
ATOM 771 C CA . GLU A 1 94 ? 19.298 24.297 -4.894 1.00 40.16 94 GLU A CA 1
ATOM 772 C C . GLU A 1 94 ? 19.082 23.354 -6.076 1.00 40.16 94 GLU A C 1
ATOM 774 O O . GLU A 1 94 ? 19.450 22.178 -6.058 1.00 40.16 94 GLU A O 1
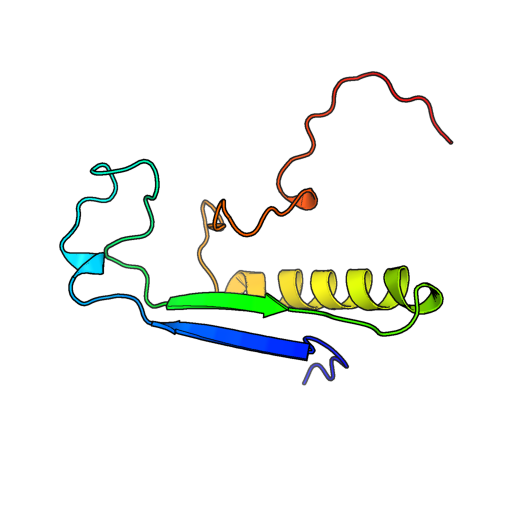ATOM 779 N N . LEU A 1 95 ? 18.460 23.936 -7.093 1.00 35.53 95 LEU A N 1
ATOM 780 C CA . LEU A 1 95 ? 18.293 23.413 -8.436 1.00 35.53 95 LEU A CA 1
ATOM 781 C C . LEU A 1 95 ? 19.587 22.773 -8.961 1.00 35.53 95 LEU A C 1
ATOM 783 O O . LEU A 1 95 ? 20.588 23.467 -9.122 1.00 35.53 95 LEU A O 1
ATOM 787 N N . CYS A 1 96 ? 19.500 21.490 -9.308 1.00 32.97 96 CYS A N 1
ATOM 788 C CA . CYS A 1 96 ? 20.266 20.850 -10.376 1.00 32.97 96 CYS A CA 1
ATOM 789 C C . CYS A 1 96 ? 19.331 19.890 -11.117 1.00 32.97 96 CYS A C 1
ATOM 791 O O . CYS A 1 96 ? 18.724 19.025 -10.443 1.00 32.97 96 CYS A O 1
#

pLDDT: mean 85.76, std 18.19, range [32.97, 98.5]

Foldseek 3Di:
DDDFPFDPDKDWAAADDVQQVDDLPNDVNRPGNPDGTDIDTHHDDDDPVCVVVRVVSVVVVVVVCVVVADVPPRDDDVVPDDCVVDDPPPPDDDDD

Solvent-accessible surface area (backbone atoms only — not comparable to full-atom values): 6460 Å² total; per-residue (Å²): 134,83,90,57,102,56,56,77,41,76,49,78,45,78,52,42,78,72,48,38,70,44,60,44,79,78,44,98,71,50,90,19,59,92,44,65,55,52,79,46,77,40,78,79,77,97,49,80,90,45,48,70,58,52,56,51,47,54,53,50,49,57,59,68,48,46,90,79,51,63,67,92,65,67,77,79,58,78,92,63,75,56,67,86,84,52,78,80,77,65,93,80,74,80,94,128

Radius of gyration: 16.56 Å; Cα contacts (8 Å, |Δi|>4): 77; chains: 1; bounding box: 34×36×41 Å